Protein AF-A0A965QVW2-F1 (afdb_monomer_lite)

Structure (mmCIF, N/CA/C/O backbone):
data_AF-A0A965QVW2-F1
#
_entry.id   AF-A0A965QVW2-F1
#
loop_
_atom_site.group_PDB
_atom_site.id
_atom_site.type_symbol
_atom_site.label_atom_id
_atom_site.label_alt_id
_atom_site.label_comp_id
_atom_site.label_asym_id
_atom_site.label_entity_id
_atom_site.label_seq_id
_atom_site.pdbx_PDB_ins_code
_atom_site.Cartn_x
_atom_site.Cartn_y
_atom_site.Cartn_z
_atom_site.occupancy
_atom_site.B_iso_or_equiv
_atom_site.auth_seq_id
_atom_site.auth_comp_id
_atom_site.auth_asym_id
_atom_site.auth_atom_id
_atom_site.pdbx_PDB_model_num
ATOM 1 N N . MET A 1 1 ? 6.649 0.039 16.379 1.00 57.12 1 MET A N 1
ATOM 2 C CA . MET A 1 1 ? 5.724 0.527 17.431 1.00 57.12 1 MET A CA 1
ATOM 3 C C . MET A 1 1 ? 5.337 1.971 17.160 1.00 57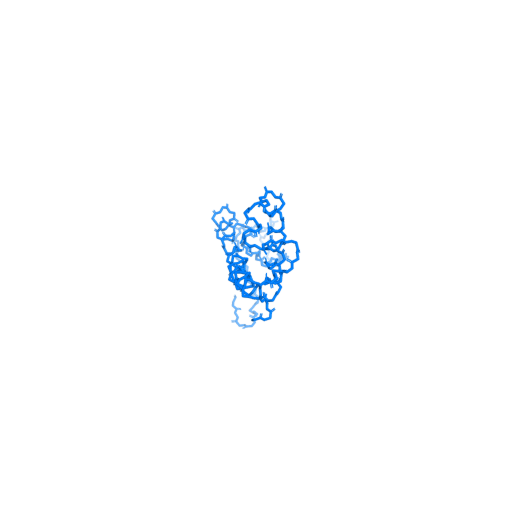.12 1 MET A C 1
ATOM 5 O O . MET A 1 1 ? 4.145 2.241 17.155 1.00 57.12 1 MET A O 1
ATOM 9 N N . ASP A 1 2 ? 6.292 2.847 16.830 1.00 62.09 2 ASP A N 1
ATOM 10 C CA . ASP A 1 2 ? 6.014 4.266 16.530 1.00 62.09 2 ASP A CA 1
ATOM 11 C C . ASP A 1 2 ? 5.053 4.482 15.344 1.00 62.09 2 ASP A C 1
ATOM 13 O O . ASP A 1 2 ? 4.228 5.388 15.376 1.00 62.09 2 ASP A O 1
ATOM 17 N N . GLU A 1 3 ? 5.058 3.589 14.349 1.00 84.88 3 GLU A N 1
ATOM 18 C CA . GLU A 1 3 ? 4.117 3.633 13.216 1.00 84.88 3 GLU A CA 1
ATOM 19 C C . GLU A 1 3 ? 2.679 3.213 13.551 1.00 84.88 3 GLU A C 1
ATOM 21 O O . GLU A 1 3 ? 1.776 3.502 12.776 1.00 84.88 3 GLU A O 1
ATOM 26 N N . LEU A 1 4 ? 2.432 2.513 14.665 1.00 92.94 4 LEU A N 1
ATOM 27 C CA . LEU A 1 4 ? 1.091 2.009 15.000 1.00 92.94 4 LEU A CA 1
ATOM 28 C C . LEU A 1 4 ? 0.239 3.070 15.705 1.00 92.94 4 LEU A C 1
ATOM 30 O O . LEU A 1 4 ? -0.987 3.038 15.612 1.00 92.94 4 LEU A O 1
ATOM 34 N N . LEU A 1 5 ? 0.877 4.011 16.404 1.00 93.94 5 LEU A N 1
ATOM 35 C CA . LEU A 1 5 ? 0.189 5.034 17.188 1.00 93.94 5 LEU A CA 1
ATOM 36 C C . LEU A 1 5 ? -0.815 5.853 16.347 1.00 93.94 5 LEU A C 1
ATOM 38 O O . LEU A 1 5 ? -1.970 5.942 16.768 1.00 93.94 5 LEU A O 1
ATOM 42 N N . PRO A 1 6 ? -0.473 6.341 15.135 1.00 94.69 6 PRO A N 1
ATOM 43 C CA . PRO A 1 6 ? -1.437 7.043 14.286 1.00 94.69 6 PRO A CA 1
ATOM 44 C C . PRO A 1 6 ? -2.642 6.179 13.886 1.00 94.69 6 PRO A C 1
ATOM 46 O O . PRO A 1 6 ? -3.766 6.674 13.812 1.00 94.69 6 PRO A O 1
ATOM 49 N N . PHE A 1 7 ? -2.433 4.879 13.648 1.00 95.88 7 PHE A N 1
ATOM 50 C CA . PHE A 1 7 ? -3.518 3.945 13.334 1.00 95.88 7 PHE A CA 1
ATOM 51 C C . PHE A 1 7 ? -4.420 3.731 14.543 1.00 95.88 7 PHE A C 1
ATOM 53 O O . PHE A 1 7 ? -5.639 3.769 14.411 1.00 95.88 7 PHE A O 1
ATOM 60 N N . TYR A 1 8 ? -3.835 3.559 15.727 1.00 95.81 8 TYR A N 1
ATOM 61 C CA . TYR A 1 8 ? -4.579 3.411 16.971 1.00 95.81 8 TYR A CA 1
ATOM 62 C C . TYR A 1 8 ? -5.448 4.634 17.274 1.00 95.81 8 TYR A C 1
ATOM 64 O O . TYR A 1 8 ? -6.645 4.489 17.518 1.00 95.81 8 TYR A O 1
ATOM 72 N N . GLU A 1 9 ? -4.882 5.839 17.203 1.00 94.12 9 GLU A N 1
ATOM 73 C CA . GLU A 1 9 ? -5.619 7.085 17.441 1.00 94.12 9 GLU A CA 1
ATOM 74 C C . GLU A 1 9 ? -6.749 7.277 16.421 1.00 94.12 9 GLU A C 1
ATOM 76 O O . GLU A 1 9 ? -7.870 7.659 16.780 1.00 94.12 9 GLU A O 1
ATOM 81 N N . ARG A 1 10 ? -6.482 6.945 15.151 1.00 95.44 10 ARG A N 1
ATOM 82 C CA . ARG A 1 10 ? -7.478 6.959 14.076 1.00 95.44 10 ARG A CA 1
ATOM 83 C C . ARG A 1 10 ? -8.618 5.980 14.349 1.00 95.44 10 ARG A C 1
ATOM 85 O O . ARG A 1 10 ? -9.778 6.388 14.303 1.00 95.44 10 ARG A O 1
ATOM 92 N N . GLU A 1 11 ? -8.314 4.719 14.647 1.00 95.69 11 GLU A N 1
ATOM 93 C CA . GLU A 1 11 ? -9.325 3.689 14.911 1.00 95.69 11 GLU A CA 1
ATOM 94 C C . GLU A 1 11 ? -10.132 3.995 16.175 1.00 95.69 11 GLU A C 1
ATOM 96 O O . GLU A 1 11 ? -11.353 3.838 16.175 1.00 95.69 11 GLU A O 1
ATOM 101 N N . LEU A 1 12 ? -9.496 4.516 17.228 1.00 93.44 12 LEU A N 1
ATOM 102 C CA . LEU A 1 12 ? -10.188 4.935 18.446 1.00 93.44 12 LEU A CA 1
ATOM 103 C C . LEU A 1 12 ? -11.161 6.090 18.169 1.00 93.44 12 LEU A C 1
ATOM 105 O O . LEU A 1 12 ? -12.309 6.062 18.618 1.00 93.44 12 LEU A O 1
ATOM 109 N N . SER A 1 13 ? -10.736 7.082 17.385 1.00 92.44 13 SER A N 1
ATOM 110 C CA . SER A 1 13 ? -11.592 8.191 16.950 1.00 92.44 13 SER A CA 1
ATOM 111 C C . SER A 1 13 ? -12.783 7.706 16.112 1.00 92.44 13 SER A C 1
ATOM 113 O O . SER A 1 13 ? -13.929 8.095 16.359 1.00 92.44 13 SER A O 1
ATOM 115 N N . ILE A 1 14 ? -12.543 6.797 15.158 1.00 93.38 14 ILE A N 1
ATOM 116 C CA . ILE A 1 14 ? -13.595 6.185 14.334 1.00 93.38 14 ILE A CA 1
ATOM 117 C C . ILE A 1 14 ? -14.582 5.408 15.205 1.00 93.38 14 ILE A C 1
ATOM 119 O O . ILE A 1 14 ? -15.794 5.560 15.033 1.00 93.38 14 ILE A O 1
ATOM 123 N N . LEU A 1 15 ? -14.078 4.596 16.135 1.00 91.44 15 LEU A N 1
ATOM 124 C CA . LEU A 1 15 ? -14.888 3.791 17.038 1.00 91.44 15 LEU A CA 1
ATOM 125 C C . LEU A 1 15 ? -15.804 4.678 17.884 1.00 91.44 15 LEU A C 1
ATOM 127 O O . LEU A 1 15 ? -17.005 4.426 17.931 1.00 91.44 15 LEU A O 1
ATOM 131 N N . ARG A 1 16 ? -15.270 5.755 18.470 1.00 87.56 16 ARG A N 1
ATOM 132 C CA . ARG A 1 16 ? -16.039 6.731 19.262 1.00 87.56 16 ARG A CA 1
ATOM 133 C C . ARG A 1 16 ? -17.099 7.450 18.434 1.00 87.56 16 ARG A C 1
ATOM 135 O O . ARG A 1 16 ? -18.249 7.553 18.857 1.00 87.56 16 ARG A O 1
ATOM 142 N N . ARG A 1 17 ? -16.755 7.890 17.220 1.00 89.94 17 ARG A N 1
ATOM 143 C CA . ARG A 1 17 ? -17.728 8.512 16.309 1.00 89.94 17 ARG A CA 1
ATOM 144 C C . ARG A 1 17 ? -18.872 7.550 15.974 1.00 89.94 17 ARG A C 1
ATOM 146 O O . ARG A 1 17 ? -20.034 7.926 16.092 1.00 89.94 17 ARG A O 1
ATOM 153 N N . ARG A 1 18 ? -18.556 6.299 15.624 1.00 90.06 18 ARG A N 1
ATOM 154 C CA . ARG A 1 18 ? -19.560 5.267 15.309 1.00 90.06 18 ARG A CA 1
ATOM 155 C C . ARG A 1 18 ? -20.398 4.876 16.521 1.00 90.06 18 ARG A C 1
ATOM 157 O O . ARG A 1 18 ? -21.596 4.655 16.385 1.00 90.06 18 ARG A O 1
ATOM 164 N N . ALA A 1 19 ? -19.791 4.818 17.700 1.00 86.94 19 ALA A N 1
ATOM 165 C CA . ALA A 1 19 ? -20.481 4.616 18.967 1.00 86.94 19 ALA A CA 1
ATOM 166 C C . ALA A 1 19 ? -21.517 5.722 19.228 1.00 86.94 19 ALA A C 1
ATOM 168 O O . ALA A 1 19 ? -22.668 5.421 19.547 1.00 86.94 19 ALA A O 1
ATOM 169 N N . ALA A 1 20 ? -21.145 6.988 19.019 1.00 86.44 20 ALA A N 1
ATOM 170 C CA . ALA A 1 20 ? -22.054 8.122 19.162 1.00 86.44 20 ALA A CA 1
ATOM 171 C C . ALA A 1 20 ? -23.203 8.085 18.137 1.00 86.44 20 ALA A C 1
ATOM 173 O O . ALA A 1 20 ? -24.364 8.288 18.496 1.00 86.44 20 ALA A O 1
ATOM 174 N N . GLU A 1 21 ? -22.902 7.776 16.873 1.00 89.81 21 GLU A N 1
ATOM 175 C CA . GLU A 1 21 ? -23.912 7.593 15.823 1.00 89.81 21 GLU A CA 1
ATOM 176 C C . GLU A 1 21 ? -24.870 6.442 16.160 1.00 89.81 21 GLU A C 1
ATOM 178 O O . GLU A 1 21 ? -26.089 6.595 16.064 1.00 89.81 21 GLU A O 1
ATOM 183 N N . PHE A 1 22 ? -24.343 5.303 16.615 1.00 89.25 22 PHE A N 1
ATOM 184 C CA . PHE A 1 22 ? -25.143 4.162 17.051 1.00 89.25 22 PHE A CA 1
ATOM 185 C C . PHE A 1 22 ? -26.061 4.532 18.218 1.00 89.25 22 PHE A C 1
ATOM 187 O O . PHE A 1 22 ? -27.236 4.154 18.216 1.00 89.25 22 PHE A O 1
ATOM 194 N N . ALA A 1 23 ? -25.551 5.303 19.181 1.00 87.94 23 ALA A N 1
ATOM 195 C CA . ALA A 1 23 ? -26.315 5.759 20.332 1.00 87.94 23 ALA A CA 1
ATOM 196 C C . ALA A 1 23 ? -27.460 6.701 19.958 1.00 87.94 23 ALA A C 1
ATOM 198 O O . ALA A 1 23 ? -28.560 6.560 20.495 1.00 87.94 23 ALA A O 1
ATOM 199 N N . ALA A 1 24 ? -27.237 7.593 18.991 1.00 88.44 24 ALA A N 1
ATOM 200 C CA . ALA A 1 24 ? -28.280 8.467 18.465 1.00 88.44 24 ALA A CA 1
ATOM 201 C C . ALA A 1 24 ? -29.424 7.674 17.803 1.00 88.44 24 ALA A C 1
ATOM 203 O O . ALA A 1 24 ? -30.593 7.998 18.003 1.00 88.44 24 ALA A O 1
ATOM 204 N N . HIS A 1 25 ? -29.102 6.610 17.060 1.00 92.00 25 HIS A N 1
ATOM 205 C CA . HIS A 1 25 ? -30.102 5.780 16.378 1.00 92.00 25 HIS A CA 1
ATOM 206 C C . HIS A 1 25 ? -30.774 4.754 17.300 1.00 92.00 25 HIS A C 1
ATOM 208 O O . HIS A 1 25 ? -31.919 4.373 17.064 1.00 92.00 25 HIS A O 1
ATOM 214 N N . ASN A 1 26 ? -30.091 4.308 18.361 1.00 90.50 26 ASN A N 1
ATOM 215 C CA . ASN A 1 26 ? -30.570 3.247 19.251 1.00 90.50 26 ASN A CA 1
ATOM 216 C C . ASN A 1 26 ? -30.484 3.629 20.742 1.00 90.50 26 ASN A C 1
ATOM 218 O O . ASN A 1 26 ? -29.812 2.931 21.510 1.00 90.50 26 ASN A O 1
ATOM 222 N N . PRO A 1 27 ? -31.214 4.661 21.212 1.00 87.06 27 PRO A N 1
ATOM 223 C CA . PRO A 1 27 ? -31.043 5.192 22.569 1.00 87.06 27 PRO A CA 1
ATOM 224 C C . PRO A 1 27 ? -31.279 4.152 23.671 1.00 87.06 27 PRO A C 1
ATOM 226 O O . PRO A 1 27 ? -30.556 4.107 24.662 1.00 87.06 27 PRO A O 1
ATOM 229 N N . LYS A 1 28 ? -32.266 3.260 23.485 1.00 88.56 28 LYS A N 1
ATOM 230 C CA . LYS A 1 28 ? -32.574 2.190 24.451 1.00 88.56 28 LYS A CA 1
ATOM 231 C C . LYS A 1 28 ? -31.431 1.189 24.608 1.00 88.56 28 LYS A C 1
ATOM 233 O O . LYS A 1 28 ? -31.214 0.685 25.703 1.00 88.56 28 LYS A O 1
ATOM 238 N N . ILE A 1 29 ? -30.746 0.857 23.515 1.00 86.56 29 ILE A N 1
ATOM 239 C CA . ILE A 1 29 ? -29.656 -0.126 23.517 1.00 86.56 29 ILE A CA 1
ATOM 240 C C . ILE A 1 29 ? -28.380 0.545 24.021 1.00 86.56 29 ILE A C 1
ATOM 242 O O . 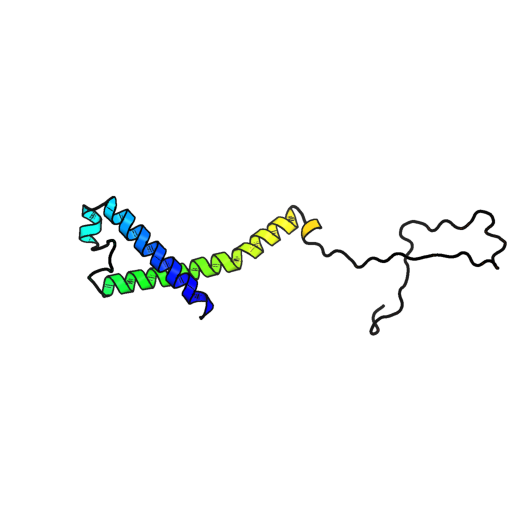ILE A 1 29 ? -27.726 0.019 24.917 1.00 86.56 29 ILE A O 1
ATOM 246 N N . ALA A 1 30 ? -28.082 1.745 23.529 1.00 83.69 30 ALA A N 1
ATOM 247 C CA . ALA A 1 30 ? -26.925 2.515 23.957 1.00 83.69 30 ALA A CA 1
ATOM 248 C C . ALA A 1 30 ? -26.959 2.882 25.443 1.00 83.69 30 ALA A C 1
ATOM 250 O O . ALA A 1 30 ? -25.929 2.787 26.100 1.00 83.69 30 ALA A O 1
ATOM 251 N N . GLY A 1 31 ? -28.136 3.168 26.008 1.00 78.44 31 GLY A N 1
ATOM 252 C CA . GLY A 1 31 ? -28.290 3.360 27.452 1.00 78.44 31 GLY A CA 1
ATOM 253 C C . GLY A 1 31 ? -27.957 2.112 28.283 1.00 78.44 31 GLY A C 1
ATOM 254 O O . GLY A 1 31 ? -27.499 2.240 29.411 1.00 78.44 31 GLY A O 1
ATOM 255 N N . ARG A 1 32 ? -28.133 0.899 27.735 1.00 81.31 32 ARG A N 1
ATOM 256 C CA . ARG A 1 32 ? -27.733 -0.357 28.408 1.00 81.31 32 ARG A CA 1
ATOM 257 C C . ARG A 1 32 ? -26.241 -0.645 28.266 1.00 81.31 32 ARG A C 1
ATOM 259 O O . ARG A 1 32 ? -25.663 -1.263 29.148 1.00 81.31 32 ARG A O 1
ATOM 266 N N . LEU A 1 33 ? -25.650 -0.230 27.150 1.00 75.00 33 LEU A N 1
ATOM 267 C CA . LEU A 1 33 ? -24.219 -0.356 26.872 1.00 75.00 33 LEU A CA 1
ATOM 268 C C . LEU A 1 33 ? -23.392 0.779 27.489 1.00 75.00 33 LEU A C 1
ATOM 270 O O . LEU A 1 33 ? -22.176 0.665 27.558 1.00 75.00 33 LEU A O 1
ATOM 274 N N . ASN A 1 34 ? -24.048 1.850 27.940 1.00 75.69 34 ASN A N 1
ATOM 275 C CA . ASN A 1 34 ? -23.427 3.078 28.428 1.00 75.69 34 ASN A CA 1
ATOM 276 C C . ASN A 1 34 ? -22.463 3.713 27.405 1.00 75.69 34 ASN A C 1
ATOM 278 O O . ASN A 1 34 ? -21.425 4.268 27.753 1.00 75.69 34 ASN A O 1
ATOM 282 N N . VAL A 1 35 ? -22.815 3.596 26.122 1.00 73.12 35 VAL A N 1
ATOM 283 C CA . VAL A 1 35 ? -22.014 4.052 24.980 1.00 73.12 35 VAL A CA 1
ATOM 284 C C . VAL A 1 35 ? -22.608 5.357 24.449 1.00 73.12 35 VAL A C 1
ATOM 286 O O . VAL A 1 35 ? -23.816 5.437 24.222 1.00 73.12 35 VAL A O 1
ATOM 289 N N . GLY A 1 36 ? -21.779 6.384 24.253 1.00 66.25 36 GLY A N 1
ATOM 290 C CA . GLY A 1 36 ? -22.227 7.727 23.884 1.00 66.25 36 GLY A CA 1
ATOM 291 C C . GLY A 1 36 ? -21.135 8.583 23.243 1.00 66.25 36 GLY A C 1
ATOM 292 O O . GLY A 1 36 ? -20.149 8.067 22.727 1.00 66.25 36 GLY A O 1
ATOM 293 N N . ARG A 1 37 ? -21.361 9.902 23.220 1.00 56.62 37 ARG A N 1
ATOM 294 C CA . ARG A 1 37 ? -20.460 10.885 22.591 1.00 56.62 37 ARG A CA 1
ATOM 295 C C . ARG A 1 37 ? -19.230 11.212 23.448 1.00 56.62 37 ARG A C 1
ATOM 297 O O . ARG A 1 37 ? -18.207 11.587 22.886 1.00 56.62 37 ARG A O 1
ATOM 304 N N . ASP A 1 38 ? -19.355 11.050 24.761 1.00 61.81 38 ASP A N 1
ATOM 305 C CA . ASP A 1 38 ? -18.273 11.205 25.734 1.00 61.81 38 ASP A CA 1
ATOM 306 C C . ASP A 1 38 ? -17.700 9.837 26.127 1.00 61.81 38 ASP A C 1
ATOM 308 O O . ASP A 1 38 ? -18.329 8.804 25.867 1.00 61.81 38 ASP A O 1
ATOM 312 N N . ASP A 1 39 ? -16.511 9.840 26.741 1.00 62.97 39 ASP A N 1
ATOM 313 C CA . ASP A 1 39 ? -15.860 8.633 27.261 1.00 62.97 39 ASP A CA 1
ATOM 314 C C . ASP A 1 39 ? -16.844 7.806 28.099 1.00 62.97 39 ASP A C 1
ATOM 316 O O . ASP A 1 39 ? -17.657 8.346 28.864 1.00 62.97 39 ASP A O 1
ATOM 320 N N . SER A 1 40 ? -16.773 6.480 27.948 1.00 67.25 40 SER A N 1
ATOM 321 C CA . SER A 1 40 ? -17.571 5.583 28.779 1.00 67.25 40 SER A CA 1
ATOM 322 C C . SER A 1 40 ? -17.303 5.897 30.251 1.00 67.25 40 SER A C 1
ATOM 324 O O . SER A 1 40 ? -16.158 5.904 30.698 1.00 67.25 40 SER A O 1
ATOM 326 N N . GLN A 1 41 ? -18.372 6.107 31.023 1.00 68.69 41 GLN A N 1
ATOM 327 C CA . GLN A 1 41 ? -18.279 6.355 32.468 1.00 68.69 41 GLN A CA 1
ATOM 328 C C . GLN A 1 41 ? -17.665 5.161 33.219 1.00 68.69 41 GLN A C 1
ATOM 330 O O . GLN A 1 41 ? -17.195 5.311 34.344 1.00 68.69 41 GLN A O 1
ATOM 335 N N . ASP A 1 42 ? -17.676 3.974 32.602 1.00 81.69 42 ASP A N 1
ATOM 336 C CA . ASP A 1 42 ? -17.005 2.778 33.100 1.00 81.69 42 ASP A CA 1
ATOM 337 C C . ASP A 1 42 ? -15.580 2.661 32.508 1.00 81.69 42 ASP A C 1
ATOM 339 O O . ASP A 1 42 ? -15.444 2.441 31.293 1.00 81.69 42 ASP A O 1
ATOM 343 N N . PRO A 1 43 ? -14.520 2.739 33.344 1.00 84.19 43 PRO A N 1
ATOM 344 C CA . PRO A 1 43 ? -13.129 2.583 32.915 1.00 84.19 43 PRO A CA 1
ATOM 345 C C . PRO A 1 43 ? -12.806 1.225 32.277 1.00 84.19 43 PRO A C 1
ATOM 347 O O . PRO A 1 43 ? -11.893 1.136 31.455 1.00 84.19 43 PRO A O 1
ATOM 350 N N . HIS A 1 44 ? -13.516 0.155 32.644 1.00 85.25 44 HIS A N 1
ATOM 351 C CA . HIS A 1 44 ? -13.303 -1.175 32.071 1.00 85.25 44 HIS A CA 1
ATOM 352 C C . HIS A 1 44 ? -13.837 -1.257 30.644 1.00 85.25 44 HIS A C 1
ATOM 354 O O . HIS A 1 44 ? -13.170 -1.816 29.772 1.00 85.25 44 HIS A O 1
ATOM 360 N N . VAL A 1 45 ? -15.006 -0.664 30.395 1.00 82.94 45 VAL A N 1
ATOM 361 C CA . VAL A 1 45 ? -15.582 -0.570 29.048 1.00 82.94 45 VAL A CA 1
ATOM 362 C C . VAL A 1 45 ? -14.710 0.315 28.166 1.00 82.94 45 VAL A C 1
ATOM 364 O O . VAL A 1 45 ? -14.392 -0.080 27.048 1.00 82.94 45 VAL A O 1
ATOM 367 N N . GLU A 1 46 ? -14.238 1.453 28.679 1.00 85.06 46 GLU A N 1
ATOM 368 C CA . GLU A 1 46 ? -13.325 2.325 27.933 1.00 85.06 46 GLU A CA 1
ATOM 369 C C . GLU A 1 46 ? -12.033 1.587 27.557 1.00 85.06 46 GLU A C 1
ATOM 371 O O . GLU A 1 46 ? -11.595 1.620 26.407 1.00 85.06 46 GLU A O 1
ATOM 376 N N . ARG A 1 47 ? -11.455 0.820 28.489 1.00 89.12 47 ARG A N 1
ATOM 377 C CA . ARG A 1 47 ? -10.252 0.029 28.206 1.00 89.12 47 ARG A CA 1
ATOM 378 C C . ARG A 1 47 ? -10.503 -1.108 27.215 1.00 89.12 47 ARG A C 1
ATOM 380 O O . ARG A 1 47 ? -9.610 -1.443 26.439 1.00 89.12 47 ARG A O 1
ATOM 387 N N . LEU A 1 48 ? -11.708 -1.676 27.204 1.00 90.25 48 LEU A N 1
ATOM 388 C CA . LEU A 1 48 ? -12.121 -2.663 26.208 1.00 90.25 48 LEU A CA 1
ATOM 389 C C . LEU A 1 48 ? -12.266 -2.028 24.819 1.00 90.25 48 LEU A C 1
ATOM 391 O O . LEU A 1 48 ? -11.772 -2.597 23.849 1.00 90.25 48 LEU A O 1
ATOM 395 N N . LEU A 1 49 ? -12.864 -0.838 24.715 1.00 88.69 49 LEU A N 1
ATOM 396 C CA . LEU A 1 49 ? -12.963 -0.089 23.456 1.00 88.69 49 LEU A CA 1
ATOM 397 C C . LEU A 1 49 ? -11.579 0.293 22.919 1.00 88.69 49 LEU A C 1
ATOM 399 O O . LEU A 1 49 ? -11.313 0.117 21.732 1.00 88.69 49 LEU A O 1
ATOM 403 N N . GLN A 1 50 ? -10.671 0.727 23.794 1.00 91.19 50 GLN A N 1
ATOM 404 C CA . GLN A 1 50 ? -9.268 0.959 23.447 1.00 91.19 50 GLN A CA 1
ATOM 405 C C . GLN A 1 50 ? -8.580 -0.331 22.977 1.00 91.19 50 GLN A C 1
ATOM 407 O O . GLN A 1 50 ? -7.884 -0.322 21.967 1.00 91.19 50 GLN A O 1
ATOM 412 N N . GLY A 1 51 ? -8.826 -1.468 23.633 1.00 95.00 51 GLY A N 1
ATOM 413 C CA . GLY A 1 51 ? -8.326 -2.771 23.183 1.00 95.00 51 GLY A CA 1
ATOM 414 C C . GLY A 1 51 ? -8.835 -3.167 21.791 1.00 95.00 51 GLY A C 1
ATOM 415 O O . GLY A 1 51 ? -8.058 -3.631 20.958 1.00 95.00 51 GLY A O 1
ATOM 416 N N . VAL A 1 52 ? -10.119 -2.931 21.498 1.00 94.25 52 VAL A N 1
ATOM 417 C CA . VAL A 1 52 ? -10.703 -3.164 20.165 1.00 94.25 52 VAL A CA 1
ATOM 418 C C . VAL A 1 52 ? -10.086 -2.230 19.124 1.00 94.25 52 VAL A C 1
ATOM 420 O O . VAL A 1 52 ? -9.713 -2.688 18.046 1.00 94.25 52 VAL A O 1
ATOM 423 N N . ALA A 1 53 ? -9.924 -0.945 19.444 1.00 95.00 53 ALA A N 1
ATOM 424 C CA . ALA A 1 53 ? -9.255 0.012 18.566 1.00 95.00 53 ALA A CA 1
ATOM 425 C C . ALA A 1 53 ? -7.800 -0.393 18.285 1.00 95.00 53 ALA A C 1
ATOM 427 O O . ALA A 1 53 ? -7.343 -0.293 17.151 1.00 95.00 53 ALA A O 1
ATOM 428 N N . PHE A 1 54 ? -7.089 -0.918 19.285 1.00 95.94 54 PHE A N 1
ATOM 429 C CA . PHE A 1 54 ? -5.726 -1.425 19.137 1.00 95.94 54 PHE A CA 1
ATOM 430 C C . PHE A 1 54 ? -5.648 -2.641 18.204 1.00 95.94 54 PHE A C 1
ATOM 432 O O . PHE A 1 54 ? -4.805 -2.681 17.308 1.00 95.94 54 PHE A O 1
ATOM 439 N N . LEU A 1 55 ? -6.554 -3.612 18.357 1.00 96.81 55 LEU A N 1
ATOM 440 C CA . LEU A 1 55 ? -6.629 -4.768 17.457 1.00 96.81 55 LEU A CA 1
ATOM 441 C C . LEU A 1 55 ? -6.976 -4.35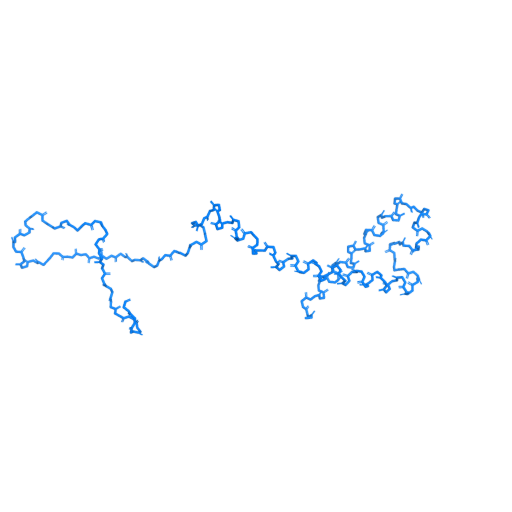4 16.020 1.00 96.81 55 LEU A C 1
ATOM 443 O O . LEU A 1 55 ? -6.349 -4.831 15.073 1.00 96.81 55 LEU A O 1
ATOM 447 N N . ASN A 1 56 ? -7.929 -3.435 15.854 1.00 96.31 56 ASN A N 1
ATOM 448 C CA . ASN A 1 56 ? -8.284 -2.901 14.541 1.00 96.31 56 ASN A CA 1
ATOM 449 C C . ASN A 1 56 ? -7.130 -2.117 13.918 1.00 96.31 56 ASN A C 1
ATOM 451 O O . ASN A 1 56 ? -6.892 -2.254 12.728 1.00 96.31 56 ASN A O 1
ATOM 455 N N . ALA A 1 57 ? -6.365 -1.359 14.704 1.00 96.31 57 ALA A N 1
ATOM 456 C CA . ALA A 1 57 ? -5.207 -0.628 14.202 1.00 96.31 57 ALA A CA 1
ATOM 457 C C . ALA A 1 57 ? -4.155 -1.569 13.607 1.00 96.31 57 ALA A C 1
ATOM 459 O O . ALA A 1 57 ? -3.615 -1.288 12.539 1.00 96.31 57 ALA A O 1
ATOM 460 N N . HIS A 1 58 ? -3.915 -2.715 14.249 1.00 94.50 58 HIS A N 1
ATOM 461 C CA . HIS A 1 58 ? -3.054 -3.760 13.698 1.00 94.50 58 HIS A CA 1
ATOM 462 C C . HIS A 1 58 ? -3.595 -4.339 12.388 1.00 94.50 58 HIS A C 1
ATOM 464 O O . HIS A 1 58 ? -2.824 -4.542 11.450 1.00 94.50 58 HIS A O 1
ATOM 470 N N . LEU A 1 59 ? -4.904 -4.597 12.317 1.00 94.38 59 LEU A N 1
ATOM 471 C CA . LEU A 1 59 ? -5.543 -5.098 11.102 1.00 94.38 59 LEU A CA 1
ATOM 472 C C . LEU A 1 59 ? -5.441 -4.083 9.960 1.00 94.38 59 LEU A C 1
ATOM 474 O O . LEU A 1 59 ? -5.017 -4.446 8.868 1.00 94.38 59 LEU A O 1
ATOM 478 N N . THR A 1 60 ? -5.794 -2.823 10.210 1.00 93.19 60 THR A N 1
ATOM 479 C CA . THR A 1 60 ? -5.761 -1.769 9.196 1.00 93.19 60 THR A CA 1
ATOM 480 C C . THR A 1 60 ? -4.336 -1.506 8.727 1.00 93.19 60 THR A C 1
ATOM 482 O O . THR A 1 60 ? -4.122 -1.390 7.528 1.00 93.19 60 THR A O 1
ATOM 485 N N . LYS A 1 61 ? -3.347 -1.485 9.634 1.00 93.25 61 LYS A N 1
ATOM 486 C CA . LYS A 1 61 ? -1.940 -1.362 9.233 1.00 93.25 61 LYS A CA 1
ATOM 487 C C . LYS A 1 61 ? -1.534 -2.504 8.304 1.00 93.25 61 LYS A C 1
ATOM 489 O O . LYS A 1 61 ? -0.977 -2.254 7.248 1.00 93.25 61 LYS A O 1
ATOM 494 N N . ARG A 1 62 ? -1.855 -3.746 8.673 1.00 91.00 62 ARG A N 1
ATOM 495 C CA . ARG A 1 62 ? -1.538 -4.911 7.844 1.00 91.00 62 ARG A CA 1
ATOM 496 C C . ARG A 1 62 ? -2.203 -4.839 6.467 1.00 91.00 62 ARG A C 1
ATOM 498 O O . ARG A 1 62 ? -1.576 -5.182 5.479 1.00 91.00 62 ARG A O 1
ATOM 505 N N . LEU A 1 63 ? -3.454 -4.390 6.398 1.00 89.62 63 LEU A N 1
ATOM 506 C CA . LEU A 1 63 ? -4.138 -4.191 5.120 1.00 89.62 63 LEU A CA 1
ATOM 507 C C . LEU A 1 63 ? -3.460 -3.112 4.270 1.00 89.62 63 LEU A C 1
ATOM 509 O O . LEU A 1 63 ? -3.281 -3.330 3.078 1.00 89.62 63 LEU A O 1
ATOM 513 N N . ASP A 1 64 ? -3.075 -1.983 4.867 1.00 88.12 64 ASP A N 1
ATOM 514 C CA . ASP A 1 64 ? -2.390 -0.898 4.155 1.00 88.12 64 ASP A CA 1
ATOM 515 C C . ASP A 1 64 ? -0.990 -1.333 3.669 1.00 88.12 64 ASP A C 1
ATOM 517 O O . ASP A 1 64 ? -0.581 -0.935 2.580 1.00 88.12 64 ASP A O 1
ATOM 521 N N . ASP A 1 65 ? -0.289 -2.178 4.436 1.00 88.06 65 ASP A N 1
ATOM 522 C CA . ASP A 1 65 ? 1.019 -2.739 4.071 1.00 88.06 65 ASP A CA 1
ATOM 523 C C . ASP A 1 65 ? 0.906 -3.789 2.937 1.00 88.06 65 ASP A C 1
ATOM 525 O O . ASP A 1 65 ? 1.711 -3.768 2.009 1.00 88.06 65 ASP A O 1
ATOM 529 N N . ASP A 1 66 ? -0.096 -4.681 2.983 1.00 84.62 66 ASP A N 1
ATOM 530 C CA . ASP A 1 66 ? -0.238 -5.821 2.054 1.00 84.62 66 ASP A CA 1
ATOM 531 C C . ASP A 1 66 ? -0.949 -5.434 0.728 1.00 84.62 66 ASP A C 1
ATOM 533 O O . ASP A 1 66 ? -0.810 -6.105 -0.298 1.00 84.62 66 ASP A O 1
ATOM 537 N N . PHE A 1 67 ? -1.752 -4.361 0.710 1.00 83.62 67 PHE A N 1
ATOM 538 C CA . PHE A 1 67 ? -2.556 -3.979 -0.464 1.00 83.62 67 PHE A CA 1
ATOM 539 C C . PHE A 1 67 ? -1.741 -3.592 -1.721 1.00 83.62 67 PHE A C 1
ATOM 541 O O . PHE A 1 67 ? -2.161 -3.967 -2.824 1.00 83.62 67 PHE A O 1
ATOM 548 N N . PRO A 1 68 ? -0.599 -2.879 -1.625 1.00 84.25 68 PRO A N 1
ATOM 549 C CA . PRO A 1 68 ? 0.237 -2.560 -2.782 1.00 84.25 68 PRO A CA 1
ATOM 550 C C . PRO A 1 68 ? 0.732 -3.795 -3.542 1.00 84.25 68 PRO A C 1
ATOM 552 O O . PRO A 1 68 ? 0.698 -3.791 -4.771 1.00 84.25 68 PRO A O 1
ATOM 555 N N . GLU A 1 69 ? 1.105 -4.869 -2.838 1.00 85.25 69 GLU A N 1
ATOM 556 C CA . GLU A 1 69 ? 1.602 -6.107 -3.459 1.00 85.25 69 GLU A CA 1
ATOM 557 C C . GLU A 1 69 ? 0.540 -6.757 -4.357 1.00 85.25 69 GLU A C 1
ATOM 559 O O . GLU A 1 69 ? 0.830 -7.262 -5.446 1.00 85.25 69 GLU A O 1
ATOM 564 N N . LEU A 1 70 ? -0.724 -6.706 -3.928 1.00 86.56 70 LEU A N 1
ATOM 565 C CA . LEU A 1 70 ? -1.847 -7.199 -4.720 1.00 86.56 70 LEU A CA 1
ATOM 566 C C . LEU A 1 70 ? -2.052 -6.358 -5.985 1.00 86.56 70 LEU A C 1
ATOM 568 O O . LEU A 1 70 ? -2.273 -6.909 -7.066 1.00 86.56 70 LEU A O 1
ATOM 572 N N . ALA A 1 71 ? -2.001 -5.031 -5.854 1.00 87.75 71 ALA A N 1
ATOM 573 C CA . ALA A 1 71 ? -2.161 -4.124 -6.985 1.00 87.75 71 ALA A CA 1
ATOM 574 C C . ALA A 1 71 ? -1.029 -4.298 -8.012 1.00 87.75 71 ALA A C 1
ATOM 576 O O . ALA A 1 71 ? -1.301 -4.354 -9.212 1.00 87.75 71 ALA A O 1
ATOM 577 N N . GLU A 1 72 ? 0.212 -4.445 -7.545 1.00 87.50 72 GLU A N 1
ATOM 578 C CA . GLU A 1 72 ? 1.381 -4.717 -8.383 1.00 87.50 72 GLU A CA 1
ATOM 579 C C . GLU A 1 72 ? 1.245 -6.060 -9.111 1.00 87.50 72 GLU A C 1
ATOM 581 O O . GLU A 1 72 ? 1.341 -6.103 -10.336 1.00 87.50 72 GLU A O 1
ATOM 586 N N . SER A 1 73 ? 0.874 -7.128 -8.397 1.00 89.00 73 SER A N 1
ATOM 587 C CA . SER A 1 73 ? 0.656 -8.460 -8.984 1.00 89.00 73 SER A CA 1
ATOM 588 C C . SER A 1 73 ? -0.414 -8.461 -10.086 1.00 89.00 73 SER A C 1
ATOM 590 O O . SER A 1 73 ? -0.288 -9.142 -11.106 1.00 89.00 73 SER A O 1
ATOM 592 N N . LEU A 1 74 ? -1.494 -7.693 -9.901 1.00 91.19 74 LEU A N 1
ATOM 593 C CA . LEU A 1 74 ? -2.543 -7.542 -10.913 1.00 91.19 74 LEU A CA 1
ATOM 594 C C . LEU A 1 74 ? -2.060 -6.743 -12.127 1.00 91.19 74 LEU A C 1
ATOM 596 O O . LEU A 1 74 ? -2.392 -7.093 -13.264 1.00 91.19 74 LEU A O 1
ATOM 600 N N . LEU A 1 75 ? -1.288 -5.678 -11.903 1.00 91.31 75 LEU A N 1
ATOM 601 C CA . LEU A 1 75 ? -0.692 -4.885 -12.975 1.00 91.31 75 LEU A CA 1
ATOM 602 C C . LEU A 1 75 ? 0.329 -5.694 -13.774 1.00 91.31 75 LEU A C 1
ATOM 604 O O . LEU A 1 75 ? 0.350 -5.571 -14.995 1.00 91.31 75 LEU A O 1
ATOM 608 N N . ASP A 1 76 ? 1.090 -6.576 -13.135 1.00 89.25 76 ASP A N 1
ATOM 609 C CA . ASP A 1 76 ? 1.997 -7.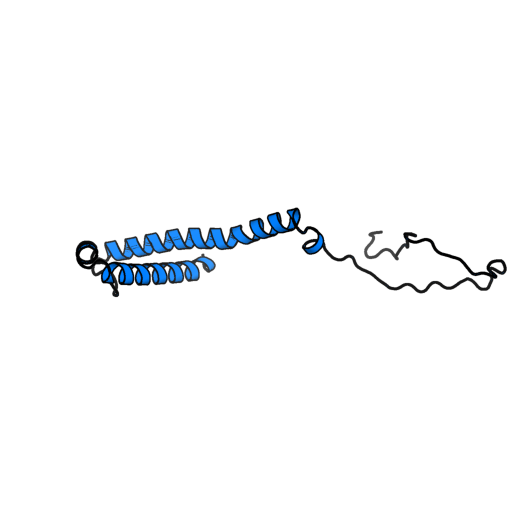497 -13.821 1.00 89.25 76 ASP A CA 1
ATOM 610 C C . ASP A 1 76 ? 1.254 -8.438 -14.778 1.00 89.25 76 ASP A C 1
ATOM 612 O O . ASP A 1 76 ? 1.723 -8.713 -15.885 1.00 89.25 76 ASP A O 1
ATOM 616 N N . LEU A 1 77 ? 0.060 -8.898 -14.394 1.00 90.25 77 LEU A N 1
ATOM 617 C CA . LEU A 1 77 ? -0.750 -9.784 -15.229 1.00 90.25 77 LEU A CA 1
ATOM 618 C C . LEU A 1 77 ? -1.460 -9.041 -16.372 1.00 90.25 77 LEU A C 1
ATOM 620 O O . LEU A 1 77 ? -1.535 -9.555 -17.489 1.00 90.25 77 LEU A O 1
ATOM 624 N N . LEU A 1 78 ? -2.003 -7.850 -16.106 1.00 92.56 78 LEU A N 1
ATOM 625 C CA . LEU A 1 78 ? -2.835 -7.112 -17.065 1.00 92.56 78 LEU A CA 1
ATOM 626 C C . LEU A 1 78 ? -2.030 -6.146 -17.949 1.00 92.56 78 LEU A C 1
ATOM 628 O O . LEU A 1 78 ? -2.296 -6.028 -19.145 1.00 92.56 78 LEU A O 1
ATOM 632 N N . TYR A 1 79 ? -1.048 -5.454 -17.370 1.00 89.75 79 TYR A N 1
ATOM 633 C CA . TYR A 1 79 ? -0.273 -4.378 -17.995 1.00 89.75 79 TYR A CA 1
ATOM 634 C C . TYR A 1 79 ? 1.230 -4.466 -17.650 1.00 89.75 79 TYR A C 1
ATOM 636 O O . TYR A 1 79 ? 1.813 -3.500 -17.150 1.00 89.75 79 TYR A O 1
ATOM 644 N N . PRO A 1 80 ? 1.923 -5.566 -18.007 1.00 86.12 80 PRO A N 1
ATOM 645 C CA . PRO A 1 80 ? 3.323 -5.795 -17.623 1.00 86.12 80 PRO A CA 1
ATOM 646 C C . PRO A 1 80 ? 4.303 -4.734 -18.148 1.00 86.12 80 PRO A C 1
ATOM 648 O O . PRO A 1 80 ? 5.433 -4.635 -17.693 1.00 86.12 80 PRO A O 1
ATOM 651 N N . HIS A 1 81 ? 3.914 -3.948 -19.151 1.00 86.94 81 HIS A N 1
ATOM 652 C CA . HIS A 1 81 ? 4.754 -2.918 -19.760 1.00 86.94 81 HIS A CA 1
ATOM 653 C C . HIS A 1 81 ? 4.847 -1.631 -18.930 1.00 86.94 81 HIS A C 1
ATOM 655 O O . HIS A 1 81 ? 5.697 -0.804 -19.234 1.00 86.94 81 HIS A O 1
ATOM 661 N N . TYR A 1 82 ? 4.006 -1.457 -17.905 1.00 84.12 82 TYR A N 1
ATOM 662 C CA . TYR A 1 82 ? 4.049 -0.281 -17.022 1.00 84.12 82 TYR A CA 1
ATOM 663 C C . TYR A 1 82 ? 4.997 -0.468 -15.838 1.00 84.12 82 TYR A C 1
ATOM 665 O O . TYR A 1 82 ? 5.499 0.514 -15.302 1.00 84.12 82 TYR A O 1
ATOM 673 N N . LEU A 1 83 ? 5.252 -1.720 -15.456 1.00 86.00 83 LEU A N 1
ATOM 674 C CA . LEU A 1 83 ? 6.161 -2.072 -14.366 1.00 86.00 83 LEU A CA 1
ATOM 675 C C . LEU A 1 83 ? 7.580 -2.387 -14.864 1.00 86.00 83 LEU A C 1
ATOM 677 O O . LEU A 1 83 ? 8.529 -2.413 -14.085 1.00 86.00 83 LEU A O 1
ATOM 681 N N . ARG A 1 84 ? 7.761 -2.594 -16.175 1.00 87.56 84 ARG A N 1
ATOM 682 C CA . ARG A 1 84 ? 9.083 -2.857 -16.756 1.00 87.56 84 ARG A CA 1
ATOM 683 C C . ARG A 1 84 ? 9.970 -1.607 -16.719 1.00 87.56 84 ARG A C 1
ATOM 685 O O . ARG A 1 84 ? 9.533 -0.549 -17.175 1.00 87.56 84 ARG A O 1
ATOM 692 N N . PRO A 1 85 ? 11.237 -1.728 -16.282 1.00 89.31 85 PRO A N 1
ATOM 693 C CA . PRO A 1 85 ? 12.185 -0.627 -16.355 1.00 89.31 85 PRO A CA 1
ATOM 694 C C . PRO A 1 85 ? 12.476 -0.256 -17.813 1.00 89.31 85 PRO A C 1
ATOM 696 O O . PRO A 1 85 ? 12.536 -1.115 -18.698 1.00 89.31 85 PRO A O 1
ATOM 699 N N . ILE A 1 86 ? 12.684 1.037 -18.057 1.00 90.75 86 ILE A N 1
ATOM 700 C CA . ILE A 1 86 ? 13.107 1.542 -19.364 1.00 90.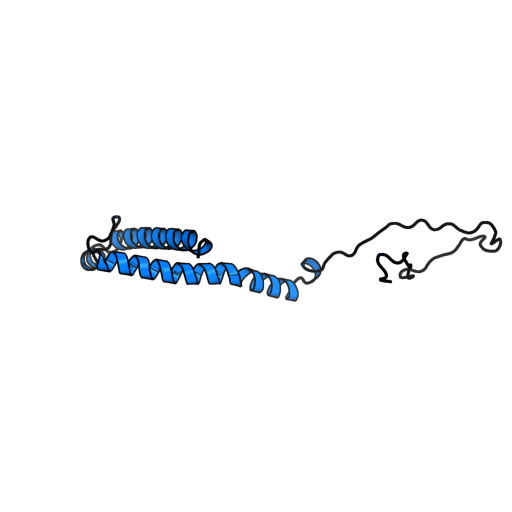75 86 ILE A CA 1
ATOM 701 C C . ILE A 1 86 ? 14.632 1.397 -19.445 1.00 90.75 86 ILE A C 1
ATOM 703 O O . ILE A 1 86 ? 15.327 1.933 -18.579 1.00 90.75 86 ILE A O 1
ATOM 707 N N . PRO A 1 87 ? 15.175 0.686 -20.448 1.00 90.94 87 PRO A N 1
ATOM 708 C CA . PRO A 1 87 ? 16.616 0.530 -20.582 1.00 90.94 87 PRO A CA 1
ATOM 709 C C . PRO A 1 87 ? 17.289 1.863 -20.925 1.00 90.94 87 PRO A C 1
ATOM 711 O O . PRO A 1 87 ? 16.685 2.744 -21.544 1.00 90.94 87 PRO A O 1
ATOM 714 N N . SER A 1 88 ? 18.570 1.983 -20.580 1.00 90.50 88 SER A N 1
ATOM 715 C CA . SER A 1 88 ? 19.413 3.088 -21.037 1.00 90.50 88 SER A CA 1
ATOM 716 C C . SER A 1 88 ? 19.488 3.110 -22.566 1.00 90.50 88 SER A C 1
ATOM 718 O O . SER A 1 88 ? 19.625 2.070 -23.210 1.00 90.50 88 SER A O 1
ATOM 720 N N . MET A 1 89 ? 19.405 4.303 -23.155 1.00 93.62 89 MET A N 1
ATOM 721 C CA . MET A 1 89 ? 19.450 4.518 -24.603 1.00 93.62 89 MET A CA 1
ATOM 722 C C . MET A 1 89 ? 20.366 5.699 -24.918 1.00 93.62 89 MET A C 1
ATOM 724 O O . MET A 1 89 ? 20.417 6.668 -24.164 1.00 93.62 89 MET A O 1
ATOM 728 N N . THR A 1 90 ? 21.064 5.634 -26.048 1.00 92.88 90 THR A N 1
ATOM 729 C CA . THR A 1 90 ? 21.911 6.723 -26.547 1.00 92.88 90 THR A CA 1
ATOM 730 C C . THR A 1 90 ? 21.747 6.884 -28.058 1.00 92.88 90 THR A C 1
ATOM 732 O O . THR A 1 90 ? 21.194 6.010 -28.729 1.00 92.88 90 THR A O 1
ATOM 735 N N . ILE A 1 91 ? 22.216 8.009 -28.590 1.00 93.94 91 ILE A N 1
ATOM 736 C CA . ILE A 1 91 ? 22.279 8.283 -30.027 1.00 93.94 91 ILE A CA 1
ATOM 737 C C . ILE A 1 91 ? 23.738 8.137 -30.454 1.00 93.94 91 ILE A C 1
ATOM 739 O O . ILE A 1 91 ? 24.622 8.743 -29.853 1.00 93.94 91 ILE A O 1
ATOM 743 N N . LEU A 1 92 ? 23.985 7.340 -31.494 1.00 92.12 92 LEU A N 1
ATOM 744 C CA . LEU A 1 92 ? 25.322 7.097 -32.030 1.00 92.12 92 LEU A CA 1
ATOM 745 C C . LEU A 1 92 ? 25.455 7.708 -33.422 1.00 92.12 92 LEU A C 1
ATOM 747 O O . LEU A 1 92 ? 24.578 7.544 -34.270 1.00 92.12 92 LEU A O 1
ATOM 751 N N . GLU A 1 93 ? 26.575 8.384 -33.653 1.00 90.75 93 GLU A N 1
ATOM 752 C CA . GLU A 1 93 ? 26.987 8.849 -34.972 1.00 90.75 93 GLU A CA 1
ATOM 753 C C . GLU A 1 93 ? 27.888 7.792 -35.620 1.00 90.75 93 GLU A C 1
ATOM 755 O O . GLU A 1 93 ? 28.852 7.326 -35.015 1.00 90.75 93 GLU A O 1
ATOM 760 N N . MET A 1 94 ? 27.574 7.406 -36.857 1.00 87.62 94 MET A N 1
ATOM 761 C CA . MET A 1 94 ? 28.365 6.453 -37.637 1.00 87.62 94 MET A CA 1
ATOM 762 C C . MET A 1 94 ? 28.892 7.155 -38.881 1.00 87.62 94 MET A C 1
ATOM 764 O O . MET A 1 94 ? 28.113 7.620 -39.713 1.00 87.62 94 MET A O 1
ATOM 768 N N . THR A 1 95 ? 30.212 7.217 -39.020 1.00 85.75 95 THR A N 1
ATOM 769 C CA . THR A 1 95 ? 30.879 7.831 -40.169 1.00 85.75 95 THR A CA 1
ATOM 770 C C . THR A 1 95 ? 31.528 6.761 -41.041 1.00 85.75 95 THR A C 1
ATOM 772 O O . THR A 1 95 ? 32.026 5.747 -40.555 1.00 85.75 95 THR A O 1
ATOM 775 N N . ILE A 1 96 ? 31.481 6.961 -42.359 1.00 82.75 96 ILE A N 1
ATOM 776 C CA . ILE A 1 96 ? 32.115 6.055 -43.324 1.00 82.75 96 ILE A CA 1
ATOM 777 C C . ILE A 1 96 ? 33.604 6.398 -43.391 1.00 82.75 96 ILE A C 1
ATOM 779 O O . ILE A 1 96 ? 33.952 7.575 -43.502 1.00 82.75 96 ILE A O 1
ATOM 783 N N . ASP A 1 97 ? 34.478 5.387 -43.366 1.00 81.44 97 ASP A N 1
ATOM 784 C CA . ASP A 1 97 ? 35.911 5.601 -43.576 1.00 81.44 97 ASP A CA 1
ATOM 785 C C . ASP A 1 97 ? 36.154 6.090 -45.019 1.00 81.44 97 ASP A C 1
ATOM 787 O O . ASP A 1 97 ? 35.924 5.334 -45.970 1.00 81.44 97 ASP A O 1
ATOM 791 N N . PRO A 1 98 ? 36.657 7.323 -45.218 1.00 75.69 98 PRO A N 1
ATOM 792 C CA . PRO A 1 98 ? 36.905 7.874 -46.547 1.00 75.69 98 PRO A CA 1
ATOM 793 C C . PRO A 1 98 ? 37.956 7.092 -47.353 1.00 75.69 98 PRO A C 1
ATOM 795 O O . PRO A 1 98 ? 38.068 7.287 -48.562 1.00 75.69 98 PRO A O 1
ATOM 798 N N . ARG A 1 99 ? 38.736 6.203 -46.720 1.00 77.25 99 ARG A N 1
ATOM 799 C CA . ARG A 1 99 ? 39.708 5.329 -47.396 1.00 77.25 99 ARG A CA 1
ATOM 800 C C . ARG A 1 99 ? 39.060 4.107 -48.053 1.00 77.25 99 ARG A C 1
ATOM 802 O O . ARG A 1 99 ? 39.686 3.480 -48.908 1.00 77.25 99 ARG A O 1
ATOM 809 N N . GLN A 1 100 ? 37.816 3.771 -47.706 1.00 67.94 100 GLN A N 1
ATOM 810 C CA . GLN A 1 100 ? 37.059 2.696 -48.348 1.00 67.94 100 GLN A CA 1
ATOM 811 C C . GLN A 1 100 ? 36.345 3.208 -49.607 1.00 67.94 100 GLN A C 1
ATOM 813 O O . GLN A 1 100 ? 35.145 3.466 -49.625 1.00 67.94 100 GLN A O 1
ATOM 818 N N . ALA A 1 101 ? 37.102 3.295 -50.704 1.00 59.41 101 ALA A N 1
ATOM 819 C CA . ALA A 1 101 ? 36.646 3.802 -52.004 1.00 59.41 101 ALA A CA 1
ATOM 820 C C . ALA A 1 101 ? 35.504 2.998 -52.672 1.00 59.41 101 ALA A C 1
ATOM 822 O O . ALA A 1 101 ? 34.954 3.437 -53.679 1.00 59.41 101 ALA A O 1
ATOM 823 N N . ALA A 1 102 ? 35.144 1.822 -52.144 1.00 63.22 102 ALA A N 1
ATOM 824 C CA . ALA A 1 102 ? 34.135 0.932 -52.726 1.00 63.22 102 ALA A CA 1
ATOM 825 C C . ALA A 1 102 ? 32.683 1.249 -52.303 1.00 63.22 102 ALA A C 1
ATOM 827 O O . ALA A 1 102 ? 31.753 0.667 -52.855 1.00 63.22 102 ALA A O 1
ATOM 828 N N . LEU A 1 103 ? 32.467 2.157 -51.344 1.00 66.38 103 LEU A N 1
ATOM 829 C CA . LEU A 1 103 ? 31.140 2.497 -50.808 1.00 66.38 103 LEU A CA 1
ATOM 830 C C . LEU A 1 103 ? 30.544 3.741 -51.486 1.00 66.38 103 LEU A C 1
ATOM 832 O O . LEU A 1 103 ? 30.169 4.703 -50.822 1.00 66.38 103 LEU A O 1
ATOM 836 N N . VAL A 1 104 ? 30.453 3.723 -52.818 1.00 64.88 104 VAL A N 1
ATOM 837 C CA . VAL A 1 104 ? 29.918 4.849 -53.613 1.00 64.88 104 VAL A CA 1
ATOM 838 C C . VAL A 1 104 ? 28.441 5.134 -53.284 1.00 64.88 104 VAL A C 1
ATOM 840 O O . VAL A 1 104 ? 28.039 6.293 -53.256 1.00 64.88 104 VAL A O 1
ATOM 843 N N . ASP A 1 105 ? 27.671 4.099 -52.932 1.00 72.69 105 ASP A N 1
ATOM 844 C CA . ASP A 1 105 ? 26.245 4.193 -52.570 1.00 72.69 105 ASP A CA 1
ATOM 845 C C . ASP A 1 105 ? 25.991 4.190 -51.044 1.00 72.69 105 ASP A C 1
ATOM 847 O O . ASP A 1 105 ? 24.850 4.094 -50.585 1.00 72.69 105 ASP A O 1
ATOM 851 N N . GLY A 1 106 ? 27.052 4.294 -50.234 1.00 79.06 106 GLY A N 1
ATOM 852 C CA . GLY A 1 106 ? 26.983 4.190 -48.773 1.00 79.06 106 GLY A CA 1
ATOM 853 C C . GLY A 1 106 ? 26.796 2.758 -48.247 1.00 79.06 106 GLY A C 1
ATOM 854 O O . GLY A 1 106 ? 26.804 1.782 -48.998 1.00 79.06 106 GLY A O 1
ATOM 855 N N . HIS A 1 107 ? 26.660 2.616 -46.922 1.00 83.69 107 HIS A N 1
ATOM 856 C CA . HIS A 1 107 ? 26.466 1.326 -46.247 1.00 83.69 107 HIS A CA 1
ATOM 857 C C . HIS A 1 107 ? 25.188 1.333 -45.398 1.00 83.69 107 HIS A C 1
ATOM 859 O O . HIS A 1 107 ? 25.033 2.157 -44.497 1.00 83.69 107 HIS A O 1
ATOM 865 N N . ARG A 1 108 ? 24.266 0.397 -45.656 1.00 88.12 108 ARG A N 1
ATOM 866 C CA . ARG A 1 108 ? 23.045 0.233 -44.855 1.00 88.12 108 ARG A CA 1
ATOM 867 C C . ARG A 1 108 ? 23.316 -0.688 -43.668 1.00 88.12 108 ARG A C 1
ATOM 869 O O . ARG A 1 108 ? 23.505 -1.885 -43.858 1.00 88.12 108 ARG A O 1
ATOM 876 N N . VAL A 1 109 ? 23.210 -0.151 -42.456 1.00 89.88 109 VAL A N 1
ATOM 877 C CA . VAL A 1 109 ? 23.241 -0.939 -41.215 1.00 89.88 109 VAL A CA 1
ATOM 878 C C . VAL A 1 109 ? 21.851 -1.546 -40.952 1.00 89.88 109 VAL A C 1
ATOM 880 O O . VAL A 1 109 ? 20.862 -0.804 -40.901 1.00 89.88 109 VAL A O 1
ATOM 883 N N . PRO A 1 110 ? 21.719 -2.879 -40.824 1.00 94.81 110 PRO A N 1
ATOM 884 C CA . PRO A 1 110 ? 20.448 -3.516 -40.485 1.00 94.81 110 PRO A CA 1
ATOM 885 C C . PRO A 1 110 ? 19.926 -3.118 -39.096 1.00 94.81 110 PRO A C 1
ATOM 887 O O . PRO A 1 110 ? 20.681 -2.851 -38.165 1.00 94.81 110 PRO A O 1
ATOM 890 N N . ARG A 1 111 ? 18.600 -3.124 -38.922 1.00 94.94 111 ARG A N 1
ATOM 891 C CA . ARG A 1 111 ? 17.992 -2.971 -37.592 1.00 94.94 111 ARG A CA 1
ATOM 892 C C . ARG A 1 111 ? 18.382 -4.164 -36.716 1.00 94.94 111 ARG A C 1
ATOM 894 O O . ARG A 1 111 ? 18.255 -5.302 -37.155 1.00 94.94 111 ARG A O 1
ATOM 901 N N . GLY A 1 112 ? 18.760 -3.893 -35.468 1.00 93.88 112 GLY A N 1
ATOM 902 C CA . GLY A 1 112 ? 19.157 -4.927 -34.509 1.00 93.88 112 GLY A CA 1
ATOM 903 C C . GLY A 1 112 ? 20.638 -5.296 -34.571 1.00 93.88 112 GLY A C 1
ATOM 904 O O . GLY A 1 112 ? 21.040 -6.229 -33.883 1.00 93.88 112 GLY A O 1
ATOM 905 N N . THR A 1 113 ? 21.449 -4.577 -35.357 1.00 94.00 113 THR A N 1
ATOM 906 C CA . THR A 1 113 ? 22.909 -4.672 -35.263 1.00 94.00 113 THR A CA 1
ATOM 907 C C . THR A 1 113 ? 23.351 -4.349 -33.839 1.00 94.00 113 THR A C 1
ATOM 909 O O . THR A 1 113 ? 23.010 -3.292 -33.306 1.00 94.00 113 THR A O 1
ATOM 912 N N . LEU A 1 114 ? 24.083 -5.281 -33.229 1.00 93.75 114 LEU A N 1
ATOM 913 C CA . LEU A 1 114 ? 24.645 -5.119 -31.894 1.00 93.75 114 LEU A CA 1
ATOM 914 C C . LEU A 1 114 ? 25.784 -4.099 -31.934 1.00 93.75 114 LEU A C 1
ATOM 916 O O . LEU A 1 114 ? 26.580 -4.086 -32.873 1.00 93.75 114 LEU A O 1
ATOM 920 N N . LEU A 1 115 ? 25.834 -3.249 -30.913 1.00 90.69 115 LEU A N 1
ATOM 921 C CA . LEU A 1 115 ? 26.861 -2.235 -30.719 1.00 90.69 115 LEU A CA 1
ATOM 922 C C . LEU A 1 115 ? 27.452 -2.464 -29.334 1.00 90.69 115 LEU A C 1
ATOM 924 O O . LEU A 1 115 ? 26.709 -2.613 -28.366 1.00 90.69 115 LEU A O 1
ATOM 928 N N . GLU A 1 116 ? 28.772 -2.538 -29.265 1.00 89.56 116 GLU A N 1
ATOM 929 C CA . GLU A 1 116 ? 29.497 -2.750 -28.017 1.00 89.56 116 GLU A CA 1
ATOM 930 C C . GLU A 1 116 ? 29.857 -1.390 -27.415 1.00 89.56 116 GLU A C 1
ATOM 932 O O . GLU A 1 116 ? 30.249 -0.466 -28.136 1.00 89.56 116 GLU A O 1
ATOM 937 N N . SER A 1 117 ? 29.704 -1.253 -26.101 1.00 87.00 117 SER A N 1
ATOM 938 C CA . SER A 1 117 ? 30.256 -0.124 -25.356 1.00 87.00 117 SER A CA 1
ATOM 939 C C . SER A 1 117 ? 31.634 -0.476 -24.807 1.00 87.00 117 SER A C 1
ATOM 941 O O . SER A 1 117 ? 32.039 -1.638 -24.768 1.00 87.00 117 SER A O 1
ATOM 943 N N . GLU A 1 118 ? 32.360 0.534 -24.336 1.00 84.12 118 GLU A N 1
ATOM 944 C CA . GLU A 1 118 ? 33.505 0.270 -23.472 1.00 84.12 118 GLU A CA 1
ATOM 945 C C . GLU A 1 118 ? 33.038 -0.410 -22.181 1.00 84.12 118 GLU A C 1
ATOM 947 O O . GLU A 1 118 ? 31.928 -0.167 -21.698 1.00 84.12 118 GLU A O 1
ATOM 952 N N . ARG A 1 119 ? 33.900 -1.257 -21.614 1.00 83.50 119 ARG A N 1
ATOM 953 C CA . ARG A 1 119 ? 33.633 -1.871 -20.314 1.00 83.50 119 ARG A CA 1
ATOM 954 C C . ARG A 1 119 ? 33.632 -0.798 -19.238 1.00 83.50 119 ARG A C 1
ATOM 956 O O . ARG A 1 119 ? 34.638 -0.114 -19.053 1.00 83.50 119 ARG A O 1
ATOM 963 N N . VAL A 1 120 ? 32.543 -0.710 -18.490 1.00 79.94 120 VAL A N 1
ATOM 964 C CA . VAL A 1 120 ? 32.447 0.130 -17.294 1.00 79.94 120 VAL A CA 1
ATOM 965 C C . VAL A 1 120 ? 32.563 -0.798 -16.086 1.00 79.94 120 VAL A C 1
ATOM 967 O O . VAL A 1 120 ? 31.881 -1.815 -16.020 1.00 79.94 120 VAL A O 1
ATOM 970 N N . ASP A 1 121 ? 33.496 -0.513 -15.176 1.00 73.38 121 ASP A N 1
ATOM 971 C CA . ASP A 1 121 ? 33.728 -1.283 -13.940 1.00 73.38 121 ASP A CA 1
ATOM 972 C C . ASP A 1 121 ? 33.983 -2.800 -14.112 1.00 73.38 121 ASP A C 1
ATOM 974 O O . ASP A 1 121 ? 33.815 -3.589 -13.186 1.00 73.38 121 ASP A O 1
ATOM 978 N N . GLY A 1 122 ? 34.468 -3.224 -15.284 1.00 62.00 122 GLY A N 1
ATOM 979 C CA . GLY A 1 122 ? 34.843 -4.618 -15.554 1.00 62.00 122 GLY A CA 1
ATOM 980 C C . GLY A 1 122 ? 33.705 -5.517 -16.041 1.00 62.00 122 GLY A C 1
ATOM 981 O O . GLY A 1 122 ? 33.973 -6.676 -16.373 1.00 62.00 122 GLY A O 1
ATOM 982 N N . GLU A 1 123 ? 32.488 -4.992 -16.169 1.00 57.94 123 GLU A N 1
ATOM 983 C CA . GLU A 1 123 ? 31.364 -5.684 -16.802 1.00 57.94 123 GLU A CA 1
ATOM 984 C C . GLU A 1 123 ? 31.250 -5.293 -18.286 1.00 57.94 123 GLU A C 1
ATOM 986 O O . GLU A 1 123 ? 31.673 -4.209 -18.699 1.00 57.94 123 GLU A O 1
ATOM 991 N N . ALA A 1 124 ? 30.825 -6.267 -19.099 1.00 50.28 124 ALA A N 1
ATOM 992 C CA . ALA A 1 124 ? 30.794 -6.203 -20.562 1.00 50.28 124 ALA A CA 1
ATOM 993 C C . ALA A 1 124 ? 29.534 -5.518 -21.093 1.00 50.28 124 ALA A C 1
ATOM 995 O O . ALA A 1 124 ? 28.463 -5.714 -20.477 1.00 50.28 124 ALA A O 1
#

Sequence (124 aa):
MDELLPFYERELSILRRRAAEFAAHNPKIAGRLNVGRDDSQDPHVERLLQGVAFLNAHLTKRLDDDFPELAESLLDLLYPHYLRPIPSMTILEMTIDPRQAALVDGHRVPRGTLLESERVDGEA

Foldseek 3Di:
DVVLVVQLVVLLVVLLVVQQVCCVVCVPVCVVVCTHNDQRPDPVSNVVSSVVSSVVSVVVVVCVVCVVVVVVVVCCVPPVPVVDDDDDDDDDDDDDDPV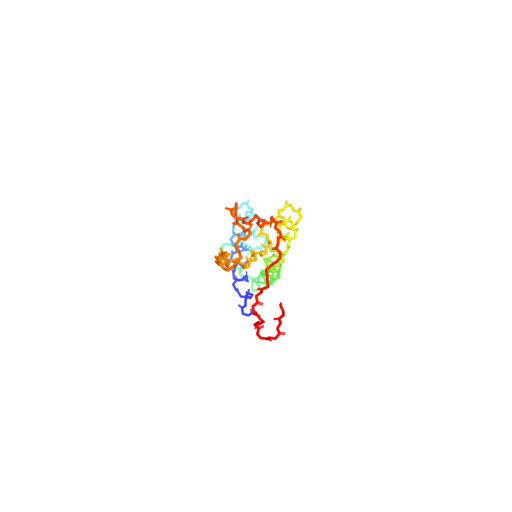PPPQPVHDDDDPPPDDDDPDDPNHD

Radius of gyration: 33.13 Å; chains: 1; bounding box: 72×21×87 Å

Secondary structure (DSSP, 8-state):
-TTTHHHHHHHHHHHHHHHHHHHHH-HHHHHHHT-SSSPPSSHHHHHHHHHHHHHHHHHHHHHHHHHHHHHHHHHHHH-HHHHSPPPP---------TT-TT-TT---PPTT---PPPPBTTB-

pLDDT: mean 85.07, std 10.37, range [50.28, 96.81]